Protein AF-A0A0D7E175-F1 (afdb_monomer_lite)

Structure (mmCIF, N/CA/C/O backbone):
data_AF-A0A0D7E175-F1
#
_entry.id   AF-A0A0D7E175-F1
#
loop_
_atom_site.group_PDB
_atom_site.id
_atom_site.type_symbol
_atom_site.label_atom_id
_atom_site.label_alt_id
_atom_site.label_comp_id
_atom_site.label_asym_id
_atom_site.label_entity_id
_atom_site.label_seq_id
_atom_site.pdbx_PDB_ins_code
_atom_site.Cartn_x
_atom_site.Cartn_y
_atom_site.Cartn_z
_atom_site.occupancy
_atom_site.B_iso_or_equiv
_atom_site.auth_seq_id
_atom_site.auth_comp_id
_atom_site.auth_asym_id
_atom_site.auth_atom_id
_atom_site.pdbx_PDB_model_num
ATOM 1 N N . MET A 1 1 ? 80.765 2.249 -8.779 1.00 40.56 1 MET A N 1
ATOM 2 C CA . MET A 1 1 ? 79.543 3.056 -9.034 1.00 40.56 1 MET A CA 1
ATOM 3 C C . MET A 1 1 ? 78.962 2.567 -10.356 1.00 40.56 1 MET A C 1
ATOM 5 O O . MET A 1 1 ? 79.743 2.474 -11.280 1.00 40.56 1 MET A O 1
ATOM 9 N N . ARG A 1 2 ? 77.706 2.165 -10.563 1.00 46.41 2 ARG A N 1
ATOM 10 C CA . ARG A 1 2 ? 76.434 2.214 -9.827 1.00 46.41 2 ARG A CA 1
ATOM 11 C C . ARG A 1 2 ? 75.603 1.015 -10.326 1.00 46.41 2 ARG A C 1
ATOM 13 O O . ARG A 1 2 ? 75.559 0.777 -11.525 1.00 46.41 2 ARG A O 1
ATOM 20 N N . ALA A 1 3 ? 74.958 0.284 -9.420 1.00 47.88 3 ALA A N 1
ATOM 21 C CA . ALA A 1 3 ? 73.998 -0.764 -9.762 1.00 47.88 3 ALA A CA 1
ATOM 22 C C . ALA A 1 3 ? 72.640 -0.131 -10.113 1.00 47.88 3 ALA A C 1
ATOM 24 O O . ALA A 1 3 ? 72.151 0.718 -9.366 1.00 47.88 3 ALA A O 1
ATOM 25 N N . HIS A 1 4 ? 72.025 -0.539 -11.223 1.00 45.19 4 HIS A N 1
ATOM 26 C CA . HIS A 1 4 ? 70.668 -0.129 -11.585 1.00 45.19 4 HIS A CA 1
ATOM 27 C C . HIS A 1 4 ? 69.665 -1.114 -10.984 1.00 45.19 4 HIS A C 1
ATOM 29 O O . HIS A 1 4 ? 69.524 -2.242 -11.447 1.00 45.19 4 HIS A O 1
ATOM 35 N N . ARG A 1 5 ? 69.004 -0.691 -9.902 1.00 54.25 5 ARG A N 1
ATOM 36 C CA . ARG A 1 5 ? 67.885 -1.413 -9.291 1.00 54.25 5 ARG A CA 1
ATOM 37 C C . ARG A 1 5 ? 66.590 -0.946 -9.953 1.00 54.25 5 ARG A C 1
ATOM 39 O O . ARG A 1 5 ? 66.264 0.235 -9.883 1.00 54.25 5 ARG A O 1
ATOM 46 N N . LEU A 1 6 ? 65.887 -1.867 -10.604 1.00 56.94 6 LEU A N 1
ATOM 47 C CA . LEU A 1 6 ? 64.531 -1.652 -11.109 1.00 56.94 6 LEU A CA 1
ATOM 48 C C . LEU A 1 6 ? 63.572 -1.478 -9.916 1.00 56.94 6 LEU A C 1
ATOM 50 O O . LEU A 1 6 ? 63.652 -2.270 -8.971 1.00 56.94 6 LEU A O 1
ATOM 54 N N . PRO A 1 7 ? 62.688 -0.466 -9.916 1.00 50.62 7 PRO A N 1
ATOM 55 C CA . PRO A 1 7 ? 61.732 -0.277 -8.841 1.00 50.62 7 PRO A CA 1
ATOM 56 C C . PRO A 1 7 ? 60.566 -1.249 -9.044 1.00 50.62 7 PRO A C 1
ATOM 58 O O . PRO A 1 7 ? 59.886 -1.223 -10.069 1.00 50.62 7 PRO A O 1
ATOM 61 N N . ALA A 1 8 ? 60.343 -2.125 -8.066 1.00 57.09 8 ALA A N 1
ATOM 62 C CA . ALA A 1 8 ? 59.128 -2.919 -7.977 1.00 57.09 8 ALA A CA 1
ATOM 63 C C . ALA A 1 8 ? 57.957 -1.967 -7.690 1.00 57.09 8 ALA A C 1
ATOM 65 O O . ALA A 1 8 ? 57.839 -1.422 -6.593 1.00 57.09 8 ALA A O 1
ATOM 66 N N . LEU A 1 9 ? 57.136 -1.712 -8.708 1.00 51.41 9 LEU A N 1
ATOM 67 C CA . LEU A 1 9 ? 55.918 -0.924 -8.590 1.00 51.41 9 LEU A CA 1
ATOM 68 C C . LEU A 1 9 ? 54.859 -1.801 -7.903 1.00 51.41 9 LEU A C 1
ATOM 70 O O . LEU A 1 9 ? 54.237 -2.654 -8.534 1.00 51.41 9 LEU A O 1
ATOM 74 N N . SER A 1 10 ? 54.707 -1.640 -6.589 1.00 53.47 10 SER A N 1
ATOM 75 C CA . SER A 1 10 ? 53.658 -2.291 -5.803 1.00 53.47 10 SER A CA 1
ATOM 76 C C . SER A 1 10 ? 52.281 -1.828 -6.287 1.00 53.47 10 SER A C 1
ATOM 78 O O . SER A 1 10 ? 51.826 -0.738 -5.944 1.00 53.47 10 SER A O 1
ATOM 80 N N . LEU A 1 11 ? 51.611 -2.664 -7.082 1.00 55.91 11 LEU A N 1
ATOM 81 C CA . LEU A 1 11 ? 50.184 -2.557 -7.383 1.00 55.91 11 LEU A CA 1
ATOM 82 C C . LEU A 1 11 ? 49.397 -2.849 -6.098 1.00 55.91 11 LEU A C 1
ATOM 84 O O . LEU A 1 11 ? 48.993 -3.979 -5.835 1.00 55.91 11 LEU A O 1
ATOM 88 N N . LEU A 1 12 ? 49.203 -1.822 -5.271 1.00 58.19 12 LEU A N 1
ATOM 89 C CA . LEU A 1 12 ? 48.201 -1.834 -4.211 1.00 58.19 12 LEU A CA 1
ATOM 90 C C . LEU A 1 12 ? 46.826 -1.743 -4.878 1.00 58.19 12 LEU A C 1
ATOM 92 O O . LEU A 1 12 ? 46.269 -0.663 -5.064 1.00 58.19 12 LEU A O 1
ATOM 96 N N . LEU A 1 13 ? 46.307 -2.901 -5.285 1.00 57.78 13 LEU A N 1
ATOM 97 C CA . LEU A 1 13 ? 44.920 -3.069 -5.689 1.00 57.78 13 LEU A CA 1
ATOM 98 C C . LEU A 1 13 ? 44.059 -2.889 -4.429 1.00 57.78 13 LEU A C 1
ATOM 100 O O . LEU A 1 13 ? 43.805 -3.833 -3.683 1.00 57.78 13 LEU A O 1
ATOM 104 N N . GLY A 1 14 ? 43.688 -1.642 -4.142 1.00 59.59 14 GLY A N 1
ATOM 105 C CA . GLY A 1 14 ? 42.707 -1.312 -3.118 1.00 59.59 14 GLY A CA 1
ATOM 106 C C . GLY A 1 14 ? 41.367 -1.906 -3.524 1.00 59.59 14 GLY A C 1
ATOM 107 O O . GLY A 1 14 ? 40.645 -1.325 -4.328 1.00 59.59 14 GLY A O 1
ATOM 108 N N . LEU A 1 15 ? 41.061 -3.090 -2.996 1.00 58.09 15 LEU A N 1
ATOM 109 C CA . LEU A 1 15 ? 39.752 -3.712 -3.098 1.00 58.09 15 LEU A CA 1
ATOM 110 C C . LEU A 1 15 ? 38.789 -2.865 -2.254 1.00 58.09 15 LEU A C 1
ATOM 112 O O . LEU A 1 15 ? 38.575 -3.133 -1.073 1.00 58.09 15 LEU A O 1
ATOM 116 N N . THR A 1 16 ? 38.249 -1.788 -2.826 1.00 60.12 16 THR A N 1
ATOM 117 C CA . THR A 1 16 ? 37.092 -1.117 -2.239 1.00 60.12 16 THR A CA 1
ATOM 118 C C . THR A 1 16 ? 35.951 -2.118 -2.319 1.00 60.12 16 THR A C 1
ATOM 120 O O . THR A 1 16 ? 35.369 -2.318 -3.385 1.00 60.12 1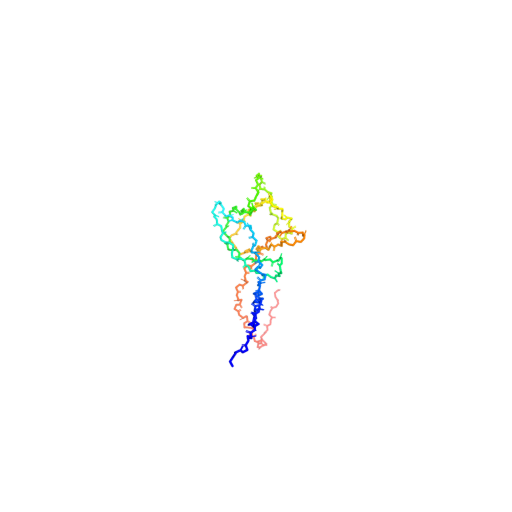6 THR A O 1
ATOM 123 N N . LEU A 1 17 ? 35.687 -2.807 -1.211 1.00 49.09 17 LEU A N 1
ATOM 124 C CA . LEU A 1 17 ? 34.443 -3.525 -0.989 1.00 49.09 17 LEU A CA 1
ATOM 125 C C . LEU A 1 17 ? 33.307 -2.521 -1.202 1.00 49.09 17 LEU A C 1
ATOM 127 O O . LEU A 1 17 ? 32.980 -1.741 -0.311 1.00 49.09 17 LEU A O 1
ATOM 131 N N . ALA A 1 18 ? 32.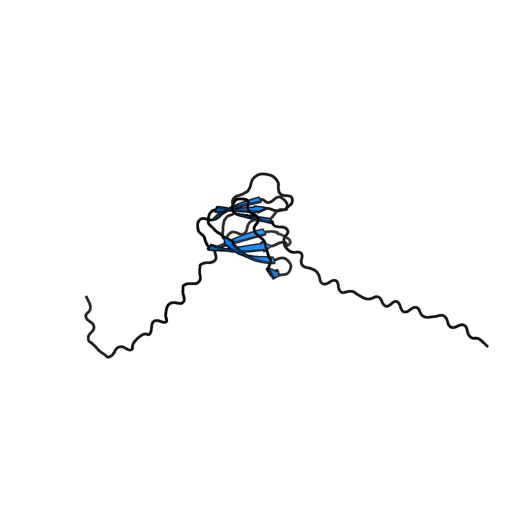752 -2.503 -2.413 1.00 53.28 18 ALA A N 1
ATOM 132 C CA . ALA A 1 18 ? 31.474 -1.880 -2.672 1.00 53.28 18 ALA A CA 1
ATOM 133 C C . ALA A 1 18 ? 30.470 -2.666 -1.831 1.00 53.28 18 ALA A C 1
ATOM 135 O O . ALA A 1 18 ? 30.105 -3.791 -2.173 1.00 53.28 18 ALA A O 1
ATOM 136 N N . LEU A 1 19 ? 30.108 -2.113 -0.673 1.00 56.41 19 LEU A N 1
ATOM 137 C CA . LEU A 1 19 ? 28.949 -2.582 0.066 1.00 56.41 19 LEU A CA 1
ATOM 138 C C . LEU A 1 19 ? 27.793 -2.578 -0.940 1.00 56.41 19 LEU A C 1
ATOM 140 O O . LEU A 1 19 ? 27.592 -1.546 -1.589 1.00 56.41 19 LEU A O 1
ATOM 144 N N . PRO A 1 20 ? 27.078 -3.698 -1.136 1.00 52.41 20 PRO A N 1
ATOM 145 C CA . PRO A 1 20 ? 25.886 -3.679 -1.956 1.00 52.41 20 PRO A CA 1
ATOM 146 C C . PRO A 1 20 ? 24.915 -2.725 -1.263 1.00 52.41 20 PRO A C 1
ATOM 148 O O . PRO A 1 20 ? 24.322 -3.056 -0.240 1.00 52.41 20 PRO A O 1
ATOM 151 N N . VAL A 1 21 ? 24.816 -1.504 -1.786 1.00 52.50 21 VAL A N 1
ATOM 152 C CA . VAL A 1 21 ? 23.696 -0.623 -1.492 1.00 52.50 21 VAL A CA 1
ATOM 153 C C . VAL A 1 21 ? 22.489 -1.365 -2.037 1.00 52.50 21 VAL A C 1
ATOM 155 O O . VAL A 1 21 ? 22.301 -1.488 -3.246 1.00 52.50 21 VAL A O 1
ATOM 158 N N . LEU A 1 22 ? 21.734 -1.962 -1.120 1.00 58.72 22 LEU A N 1
ATOM 159 C CA . LEU A 1 22 ? 20.380 -2.403 -1.387 1.00 58.72 22 LEU A CA 1
ATOM 160 C C . LEU A 1 22 ? 19.625 -1.136 -1.781 1.00 58.72 22 LEU A C 1
ATOM 162 O O . LEU A 1 22 ? 19.435 -0.252 -0.951 1.00 58.72 22 LEU A O 1
ATOM 166 N N . ALA A 1 23 ? 19.317 -0.994 -3.067 1.00 70.00 23 ALA A N 1
ATOM 167 C CA . ALA A 1 23 ? 18.601 0.172 -3.551 1.00 70.00 23 ALA A CA 1
ATOM 168 C C . ALA A 1 23 ? 17.182 0.143 -2.980 1.00 70.00 23 ALA A C 1
ATOM 170 O O . ALA A 1 23 ? 16.520 -0.895 -3.017 1.00 70.00 23 ALA A O 1
ATOM 171 N N . ASP A 1 24 ? 16.737 1.268 -2.432 1.00 84.19 24 ASP A N 1
ATOM 172 C CA . ASP A 1 24 ? 15.363 1.420 -1.975 1.00 84.19 24 ASP A CA 1
ATOM 173 C C . ASP A 1 24 ? 14.374 1.191 -3.135 1.00 84.19 24 ASP A C 1
ATOM 175 O O . ASP A 1 24 ? 14.690 1.508 -4.288 1.00 84.19 24 ASP A O 1
ATOM 179 N N . PRO A 1 25 ? 13.163 0.670 -2.867 1.00 90.12 25 PRO A N 1
ATOM 180 C CA . PRO A 1 25 ? 12.131 0.548 -3.887 1.00 90.12 25 PRO A CA 1
ATOM 181 C C . PRO A 1 25 ? 11.795 1.897 -4.539 1.00 90.12 25 PRO A C 1
ATOM 183 O O . PRO A 1 25 ? 11.495 2.871 -3.851 1.00 90.12 25 PRO A O 1
ATOM 186 N N . GLU A 1 26 ? 11.725 1.930 -5.873 1.00 92.31 26 GLU A N 1
ATOM 187 C CA . GLU A 1 26 ? 11.392 3.136 -6.658 1.00 92.31 26 GLU A CA 1
ATOM 188 C C . GLU A 1 26 ? 9.898 3.538 -6.602 1.00 92.31 26 GLU A C 1
ATOM 190 O O . GLU A 1 26 ? 9.436 4.389 -7.363 1.00 92.31 26 GLU A O 1
ATOM 195 N N . LEU A 1 27 ? 9.110 2.908 -5.730 1.00 96.12 27 LEU A N 1
ATOM 196 C CA . LEU A 1 27 ? 7.669 3.118 -5.631 1.00 96.12 27 LEU A CA 1
ATOM 197 C C . LEU A 1 27 ? 7.361 4.524 -5.097 1.00 96.12 27 LEU A C 1
ATOM 199 O O . LEU A 1 27 ? 7.844 4.911 -4.037 1.00 96.12 27 LEU A O 1
ATOM 203 N N . ALA A 1 28 ? 6.498 5.266 -5.790 1.00 96.88 28 ALA A N 1
ATOM 204 C CA . ALA A 1 28 ? 5.974 6.543 -5.318 1.00 96.88 28 ALA A CA 1
ATOM 205 C C . ALA A 1 28 ? 4.604 6.359 -4.652 1.00 96.88 28 ALA A C 1
ATOM 207 O O . ALA A 1 28 ? 3.765 5.601 -5.142 1.00 96.88 28 ALA A O 1
ATOM 208 N N . ALA A 1 29 ? 4.347 7.101 -3.574 1.00 97.69 29 ALA A N 1
ATOM 209 C CA . ALA A 1 29 ? 3.060 7.121 -2.886 1.00 97.69 29 ALA A CA 1
ATOM 210 C C . ALA A 1 29 ? 2.460 8.531 -2.887 1.00 97.69 29 ALA A C 1
ATOM 212 O O . ALA A 1 29 ? 3.178 9.528 -2.771 1.00 97.69 29 ALA A O 1
ATOM 213 N N . ARG A 1 30 ? 1.136 8.624 -3.023 1.00 97.94 30 ARG A N 1
ATOM 214 C CA . ARG A 1 30 ? 0.377 9.874 -2.911 1.00 97.94 30 ARG A CA 1
ATOM 215 C C . ARG A 1 30 ? -0.918 9.652 -2.141 1.00 97.94 30 ARG A C 1
ATOM 217 O O . ARG A 1 30 ? -1.558 8.633 -2.359 1.00 97.94 30 ARG A O 1
ATOM 224 N N . LEU A 1 31 ? -1.328 10.605 -1.311 1.00 98.19 31 LEU A N 1
ATOM 225 C CA . LEU A 1 31 ? -2.649 10.642 -0.677 1.00 98.19 31 LEU A CA 1
ATOM 226 C C . LEU A 1 31 ? -3.395 11.866 -1.200 1.00 98.19 31 LEU A C 1
ATOM 228 O O . LEU A 1 31 ? -2.884 12.978 -1.086 1.00 98.19 31 LEU A O 1
ATOM 232 N N . ASP A 1 32 ? -4.538 11.660 -1.852 1.00 97.75 32 ASP A N 1
ATOM 233 C CA . ASP A 1 32 ? -5.316 12.722 -2.510 1.00 97.75 32 ASP A CA 1
ATOM 234 C C . ASP A 1 32 ? -4.458 13.610 -3.431 1.00 97.75 32 ASP A C 1
ATOM 236 O O . ASP A 1 32 ? -4.564 14.836 -3.486 1.00 97.75 32 ASP A O 1
ATOM 240 N N . GLY A 1 33 ? -3.530 12.969 -4.146 1.00 95.81 33 GLY A N 1
ATOM 241 C CA . GLY A 1 33 ? -2.591 13.627 -5.053 1.00 95.81 33 GLY A CA 1
ATOM 242 C C . GLY A 1 33 ? -1.379 14.282 -4.380 1.00 95.81 33 GLY A C 1
ATOM 243 O O . GLY A 1 33 ? -0.424 14.604 -5.090 1.00 95.81 33 GLY A O 1
ATOM 244 N N . GLN A 1 34 ? -1.353 14.417 -3.051 1.00 97.69 34 GLN A N 1
ATOM 245 C CA . GLN A 1 34 ? -0.191 14.923 -2.316 1.00 97.69 34 GLN A CA 1
ATOM 246 C C . GLN A 1 34 ? 0.872 13.832 -2.158 1.00 97.69 34 GLN A C 1
ATOM 248 O O . GLN A 1 34 ? 0.529 12.716 -1.772 1.00 97.69 34 GLN A O 1
ATOM 253 N N . PRO A 1 35 ? 2.156 14.109 -2.442 1.00 97.19 35 PRO A N 1
ATOM 254 C CA . PRO A 1 35 ? 3.219 13.119 -2.296 1.00 97.19 35 PRO A CA 1
ATOM 255 C C . PRO A 1 35 ? 3.400 12.695 -0.835 1.00 97.19 35 PRO A C 1
ATOM 257 O O . PRO A 1 35 ? 3.475 13.535 0.060 1.00 97.19 35 PRO A O 1
ATOM 260 N N . LEU A 1 36 ? 3.516 11.385 -0.611 1.00 96.62 36 LEU A N 1
ATOM 261 C CA . LEU A 1 36 ? 3.887 10.803 0.674 1.00 96.62 36 LEU A CA 1
ATOM 262 C C . LEU A 1 36 ? 5.361 10.378 0.630 1.00 96.62 36 LEU A C 1
ATOM 264 O O . LEU A 1 36 ? 5.738 9.612 -0.262 1.00 96.62 36 LEU A O 1
ATOM 268 N N . PRO A 1 37 ? 6.205 10.841 1.567 1.00 93.62 37 PRO A N 1
ATOM 269 C CA . PRO A 1 37 ? 7.585 10.386 1.643 1.00 93.62 37 PRO A CA 1
ATOM 270 C C . PRO A 1 37 ? 7.635 8.915 2.069 1.00 93.62 37 PRO A C 1
ATOM 272 O O . PRO A 1 37 ? 6.984 8.518 3.036 1.00 93.62 37 PRO A O 1
ATOM 275 N N . LEU A 1 38 ? 8.433 8.116 1.360 1.00 95.00 38 LEU A N 1
ATOM 276 C CA . LEU A 1 38 ? 8.648 6.702 1.658 1.00 95.00 38 LEU A CA 1
ATOM 277 C C . LEU A 1 38 ? 10.083 6.496 2.153 1.00 95.00 38 LEU A C 1
ATOM 279 O O . LEU A 1 38 ? 11.010 6.347 1.367 1.00 95.00 38 LEU A O 1
ATOM 283 N N . ASN A 1 39 ? 10.251 6.520 3.474 1.00 92.56 39 ASN A N 1
ATOM 284 C CA . ASN A 1 39 ? 11.495 6.166 4.154 1.00 92.56 39 ASN A CA 1
ATOM 285 C C . ASN A 1 39 ? 11.500 4.663 4.452 1.00 92.56 39 ASN A C 1
ATOM 287 O O . ASN A 1 39 ? 10.899 4.215 5.432 1.00 92.56 39 ASN A O 1
ATOM 291 N N . TRP A 1 40 ? 12.126 3.889 3.575 1.00 94.94 40 TRP A N 1
ATOM 292 C CA . TRP A 1 40 ? 12.101 2.435 3.643 1.00 94.94 40 TRP A CA 1
ATOM 293 C C . TRP A 1 40 ? 12.961 1.880 4.776 1.00 94.94 40 TRP A C 1
ATOM 295 O O . TRP A 1 40 ? 14.050 2.367 5.069 1.00 94.94 40 TRP A O 1
ATOM 305 N N . ASN A 1 41 ? 12.474 0.803 5.378 1.00 94.62 41 ASN A N 1
ATOM 306 C CA . ASN A 1 41 ? 13.236 -0.065 6.253 1.00 94.62 41 ASN A CA 1
ATOM 307 C C . ASN A 1 41 ? 13.501 -1.393 5.531 1.00 94.62 41 ASN A C 1
ATOM 309 O O . ASN A 1 41 ? 12.574 -2.060 5.072 1.00 94.62 41 ASN A O 1
ATOM 313 N N . ALA A 1 42 ? 14.771 -1.779 5.415 1.00 93.88 42 ALA A N 1
ATOM 314 C CA . ALA A 1 42 ? 15.154 -3.047 4.804 1.00 93.88 42 ALA A CA 1
ATOM 315 C C . ALA A 1 42 ? 14.944 -4.197 5.803 1.00 93.88 42 ALA A C 1
ATOM 317 O O . ALA A 1 42 ? 15.578 -4.249 6.856 1.00 93.88 42 ALA A O 1
ATOM 318 N N . LEU A 1 43 ? 14.063 -5.138 5.463 1.00 90.75 43 LEU A N 1
ATOM 319 C CA . LEU A 1 43 ? 13.811 -6.355 6.244 1.00 90.75 43 LEU A CA 1
ATOM 320 C C . LEU A 1 43 ? 14.681 -7.529 5.776 1.00 90.75 43 LEU A C 1
ATOM 322 O O . LEU A 1 43 ? 15.048 -8.388 6.575 1.00 90.75 43 LEU A O 1
ATOM 326 N N . ALA A 1 44 ? 14.974 -7.582 4.477 1.00 89.81 44 ALA A N 1
ATOM 327 C CA . ALA A 1 44 ? 15.871 -8.539 3.837 1.00 89.81 44 ALA A CA 1
ATOM 328 C C . ALA A 1 44 ? 16.456 -7.914 2.557 1.00 89.81 44 ALA A C 1
ATOM 330 O O . ALA A 1 44 ? 16.160 -6.767 2.233 1.00 89.81 44 ALA A O 1
ATOM 331 N N . SER A 1 45 ? 17.271 -8.671 1.819 1.00 86.44 45 SER A N 1
ATOM 332 C CA . SER A 1 45 ? 17.947 -8.207 0.598 1.00 86.44 45 SER A CA 1
ATOM 333 C C . SER A 1 45 ? 17.004 -7.641 -0.470 1.00 86.44 45 SER A C 1
ATOM 335 O O . SER A 1 45 ? 17.394 -6.766 -1.227 1.00 86.44 45 SER A O 1
ATOM 337 N N . ASP A 1 46 ? 15.780 -8.149 -0.550 1.00 92.56 46 ASP A N 1
ATOM 338 C CA . ASP A 1 46 ? 14.787 -7.804 -1.567 1.00 92.56 46 ASP A CA 1
ATOM 339 C C . ASP A 1 46 ? 13.422 -7.483 -0.952 1.00 92.56 46 ASP A C 1
ATOM 341 O O . ASP A 1 46 ? 12.396 -7.541 -1.630 1.00 92.56 46 ASP A O 1
ATOM 345 N N . ARG A 1 47 ? 13.386 -7.181 0.350 1.00 95.12 47 ARG A N 1
ATOM 346 C CA . ARG A 1 47 ? 12.144 -6.968 1.090 1.00 95.12 47 ARG A CA 1
ATOM 347 C C . ARG A 1 47 ? 12.254 -5.771 2.012 1.00 95.12 47 ARG A C 1
ATOM 349 O O . ARG A 1 47 ? 13.127 -5.720 2.875 1.00 95.12 47 ARG A O 1
ATOM 356 N N . TYR A 1 48 ? 11.290 -4.873 1.875 1.00 96.44 48 TYR A N 1
ATOM 357 C CA . TYR A 1 48 ? 11.261 -3.576 2.530 1.00 96.44 48 TYR A CA 1
ATOM 358 C C . TYR A 1 48 ? 9.896 -3.345 3.164 1.00 96.44 48 TYR A C 1
ATOM 360 O O . TYR A 1 48 ? 8.878 -3.843 2.671 1.00 96.44 48 TYR A O 1
ATOM 368 N N . ASP A 1 49 ? 9.860 -2.579 4.245 1.00 97.31 49 ASP A N 1
ATOM 369 C CA . ASP A 1 49 ? 8.622 -2.070 4.809 1.00 97.31 49 ASP A CA 1
ATOM 370 C C . ASP A 1 49 ? 8.711 -0.603 5.222 1.00 97.31 49 ASP A C 1
ATOM 372 O O . ASP A 1 49 ? 9.783 -0.015 5.333 1.00 97.31 49 ASP A O 1
ATOM 376 N N . ILE A 1 50 ? 7.544 0.001 5.407 1.00 96.75 50 ILE A N 1
ATOM 377 C CA . ILE A 1 50 ? 7.387 1.327 5.990 1.00 96.75 50 ILE A CA 1
ATOM 378 C C . ILE A 1 50 ? 6.037 1.411 6.697 1.00 96.75 50 ILE A C 1
ATOM 380 O O . ILE A 1 50 ? 5.045 0.821 6.257 1.00 96.75 50 ILE A O 1
ATOM 384 N N . GLU A 1 51 ? 5.994 2.148 7.802 1.00 96.88 51 GLU A N 1
ATOM 385 C CA . GLU A 1 51 ? 4.753 2.540 8.461 1.00 96.88 51 GLU A CA 1
ATOM 386 C C . GLU A 1 51 ? 4.292 3.911 7.955 1.00 96.88 51 GLU A C 1
ATOM 388 O O . GLU A 1 51 ? 5.032 4.891 7.989 1.00 96.88 51 GLU A O 1
ATOM 393 N N . LEU A 1 52 ? 3.054 3.964 7.479 1.00 96.19 52 LEU A N 1
ATOM 394 C CA . LEU A 1 52 ? 2.382 5.144 6.963 1.00 96.19 52 LEU A CA 1
ATOM 395 C C . LEU A 1 52 ? 1.273 5.539 7.933 1.00 96.19 52 LEU A C 1
ATOM 397 O O . LEU A 1 52 ? 0.406 4.725 8.255 1.00 96.19 52 LEU A O 1
ATOM 401 N N . SER A 1 53 ? 1.262 6.799 8.346 1.00 95.69 53 SER A N 1
ATOM 402 C CA . SER A 1 53 ? 0.103 7.412 8.993 1.00 95.69 53 SER A CA 1
ATOM 403 C C . SER A 1 53 ? -0.767 8.038 7.908 1.00 95.69 53 SER A C 1
ATOM 405 O O . SER A 1 53 ? -0.367 9.030 7.301 1.00 95.69 53 SER A O 1
ATOM 407 N N . LEU A 1 54 ? -1.926 7.441 7.634 1.00 96.62 54 LEU A N 1
ATOM 408 C CA . LEU A 1 54 ? -2.833 7.868 6.568 1.00 96.62 54 LEU A CA 1
ATOM 409 C C . LEU A 1 54 ? -4.090 8.502 7.165 1.00 96.62 54 LEU A C 1
ATOM 411 O O . LEU A 1 54 ? -4.659 7.970 8.118 1.00 96.62 54 LEU A O 1
ATOM 415 N N . ALA A 1 55 ? -4.524 9.621 6.590 1.00 96.94 55 ALA A N 1
ATOM 416 C CA . ALA A 1 55 ? -5.871 10.154 6.781 1.00 96.94 55 ALA A CA 1
ATOM 417 C C . ALA A 1 55 ? -6.855 9.454 5.817 1.00 96.94 55 ALA A C 1
ATOM 419 O O . ALA A 1 55 ? -6.394 8.830 4.856 1.00 96.94 55 ALA A O 1
ATOM 420 N N . PRO A 1 56 ? -8.180 9.543 6.045 1.00 97.62 56 PRO A N 1
ATOM 421 C CA . PRO A 1 56 ? -9.160 9.082 5.071 1.00 97.62 56 PRO A CA 1
ATOM 422 C C . PRO A 1 56 ? -8.965 9.799 3.735 1.00 97.62 56 PRO A C 1
ATOM 424 O O . PRO A 1 56 ? -8.675 10.996 3.729 1.00 97.62 56 PRO A O 1
ATOM 427 N N . GLY A 1 57 ? -9.129 9.073 2.634 1.00 97.62 57 GLY A N 1
ATOM 428 C CA . GLY A 1 57 ? -8.911 9.587 1.283 1.00 97.62 57 GLY A CA 1
ATOM 429 C C . GLY A 1 57 ? -8.329 8.536 0.345 1.00 97.62 57 GLY A C 1
ATOM 430 O O . GLY A 1 57 ? -8.221 7.355 0.682 1.00 97.62 57 GLY A O 1
ATOM 431 N N . GLN A 1 58 ? -7.912 8.964 -0.842 1.00 98.19 58 GLN A N 1
ATOM 432 C CA . GLN A 1 58 ? -7.428 8.063 -1.877 1.00 98.19 58 GLN A CA 1
ATOM 433 C C . GLN A 1 58 ? -5.902 7.942 -1.845 1.00 98.19 58 GLN A C 1
ATOM 435 O O . GLN A 1 58 ? -5.171 8.840 -2.275 1.00 98.19 58 GLN A O 1
ATOM 440 N N . LEU A 1 59 ? -5.407 6.789 -1.394 1.00 98.50 59 LEU A N 1
ATOM 441 C CA . LEU A 1 59 ? -4.003 6.414 -1.519 1.00 98.50 59 LEU A CA 1
ATOM 442 C C . LEU A 1 59 ? -3.737 5.882 -2.933 1.00 98.50 59 LEU A C 1
ATOM 444 O O . LEU A 1 59 ? -4.381 4.940 -3.390 1.00 98.50 59 LEU A O 1
ATOM 448 N N . GLN A 1 60 ? -2.730 6.436 -3.601 1.00 98.25 60 GLN A N 1
ATOM 449 C CA . GLN A 1 60 ? -2.195 5.932 -4.858 1.00 98.25 60 GLN A CA 1
ATOM 450 C C . GLN A 1 60 ? -0.745 5.480 -4.668 1.00 98.25 60 GLN A C 1
ATOM 452 O O . GLN A 1 60 ? 0.082 6.238 -4.163 1.00 98.25 60 GLN A O 1
ATOM 457 N N . LEU A 1 61 ? -0.431 4.266 -5.117 1.00 98.06 61 LEU A N 1
ATOM 458 C CA . LEU A 1 61 ? 0.929 3.729 -5.192 1.00 98.06 61 LEU A CA 1
ATOM 459 C C . LEU A 1 61 ? 1.283 3.530 -6.665 1.00 98.06 61 LEU A C 1
ATOM 461 O O . LEU A 1 61 ? 0.518 2.910 -7.402 1.00 98.06 61 LEU A O 1
ATOM 465 N N . ARG A 1 62 ? 2.411 4.072 -7.120 1.00 97.62 62 ARG A N 1
ATOM 466 C CA . ARG A 1 62 ? 2.744 4.135 -8.545 1.00 97.62 62 ARG A CA 1
ATOM 467 C C . ARG A 1 62 ? 4.217 3.852 -8.794 1.00 97.62 62 ARG A C 1
ATOM 469 O O . ARG A 1 62 ? 5.076 4.499 -8.200 1.00 97.62 62 ARG A O 1
ATOM 476 N N . MET A 1 63 ? 4.493 2.940 -9.720 1.00 96.69 63 MET A N 1
ATOM 477 C CA . MET A 1 63 ? 5.843 2.722 -10.237 1.00 96.69 63 MET A CA 1
ATOM 478 C C . MET A 1 63 ? 6.242 3.827 -11.232 1.00 96.69 63 MET A C 1
ATOM 480 O O . MET A 1 63 ? 5.364 4.380 -11.904 1.00 96.69 63 MET A O 1
ATOM 484 N N . PRO A 1 64 ? 7.535 4.174 -11.363 1.00 92.75 64 PRO A N 1
ATOM 485 C CA . PRO A 1 64 ? 7.963 5.320 -12.171 1.00 92.75 64 PRO A CA 1
ATOM 486 C C . PRO A 1 64 ? 7.559 5.231 -13.647 1.00 92.75 64 PRO A C 1
ATOM 488 O O . PRO A 1 64 ? 7.173 6.237 -14.241 1.00 92.75 64 PRO A O 1
ATOM 491 N N . GLN A 1 65 ? 7.618 4.032 -14.234 1.00 92.69 65 GLN A N 1
ATOM 492 C CA . GLN A 1 65 ? 7.313 3.790 -15.648 1.00 92.69 65 GLN A CA 1
ATOM 493 C C . GLN A 1 65 ? 5.820 3.553 -15.901 1.00 92.69 65 GLN A C 1
ATOM 495 O O . GLN A 1 65 ? 5.392 3.406 -17.047 1.00 92.69 65 GLN A O 1
ATOM 500 N N . ALA A 1 66 ? 5.015 3.522 -14.843 1.00 93.12 66 ALA A N 1
ATOM 501 C CA . ALA A 1 66 ? 3.601 3.253 -14.947 1.00 93.12 66 ALA A CA 1
ATOM 502 C C . ALA A 1 66 ? 2.871 4.340 -15.725 1.00 93.12 66 ALA A C 1
ATOM 504 O O . ALA A 1 66 ? 3.118 5.533 -15.549 1.00 93.12 66 ALA A O 1
ATOM 505 N N . SER A 1 67 ? 1.938 3.921 -16.570 1.00 88.38 67 SER A N 1
ATOM 506 C CA . SER A 1 67 ? 1.032 4.788 -17.316 1.00 88.38 67 SER A CA 1
ATOM 507 C C . SER A 1 67 ? -0.310 4.073 -17.455 1.00 88.38 67 SER A C 1
ATOM 509 O O . SER A 1 67 ? -0.347 2.851 -17.538 1.00 88.38 67 SER A O 1
ATOM 511 N N . GLY A 1 68 ? -1.414 4.819 -17.435 1.00 89.00 68 GLY A N 1
ATOM 512 C CA . GLY A 1 68 ? -2.758 4.242 -17.518 1.00 89.00 68 GLY A CA 1
ATOM 513 C C . GLY A 1 68 ? -3.539 4.290 -16.207 1.00 89.00 68 GLY A C 1
ATOM 514 O O . GLY A 1 68 ? -3.340 5.184 -15.380 1.00 89.00 68 GLY A O 1
ATOM 515 N N . GLU A 1 69 ? -4.492 3.369 -16.074 1.00 92.31 69 GLU A N 1
ATOM 516 C CA . GLU A 1 69 ? -5.477 3.354 -14.995 1.00 92.31 69 GLU A CA 1
ATOM 517 C C . GLU A 1 69 ? -4.969 2.603 -13.756 1.00 92.31 69 GLU A C 1
ATOM 519 O O . GLU A 1 69 ? -4.320 1.564 -13.851 1.00 92.31 69 GLU A O 1
ATOM 524 N N . ALA A 1 70 ? -5.295 3.130 -12.574 1.00 95.44 70 ALA A N 1
ATOM 525 C CA . A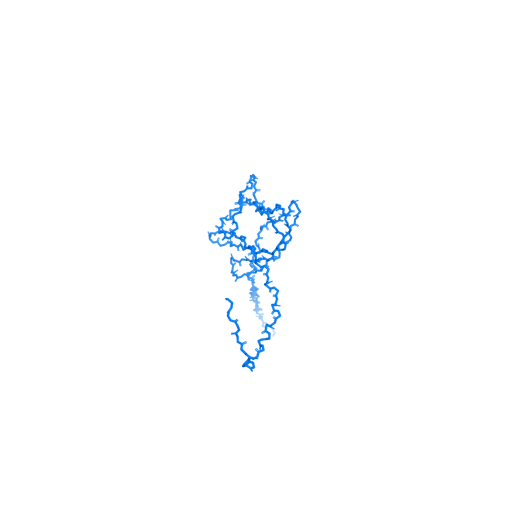LA A 1 70 ? -4.975 2.484 -11.310 1.00 95.44 70 ALA A CA 1
ATOM 526 C C . ALA A 1 70 ? -5.851 1.250 -11.063 1.00 95.44 70 ALA A C 1
ATOM 528 O O . ALA A 1 70 ? -7.079 1.337 -11.105 1.00 95.44 70 ALA A O 1
ATOM 529 N N . VAL A 1 71 ? -5.235 0.130 -10.708 1.00 9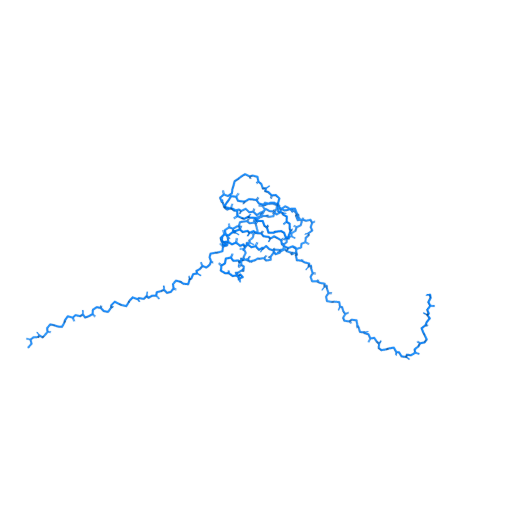6.88 71 VAL A N 1
ATOM 530 C CA . VAL A 1 71 ? -5.924 -1.085 -10.260 1.00 96.88 71 VAL A CA 1
ATOM 531 C C . VAL A 1 71 ? -6.265 -0.964 -8.775 1.00 96.88 71 VAL A C 1
ATOM 533 O O . VAL A 1 71 ? -5.551 -0.313 -8.015 1.00 96.88 71 VAL A O 1
ATOM 536 N N . GLU A 1 72 ? -7.362 -1.572 -8.335 1.00 97.44 72 GLU A N 1
ATOM 537 C CA . GLU A 1 72 ? -7.708 -1.607 -6.914 1.00 97.44 72 GLU A CA 1
ATOM 538 C C . GLU A 1 72 ? -6.668 -2.398 -6.101 1.00 97.44 72 GLU A C 1
ATOM 540 O O . GLU A 1 72 ? -6.274 -3.522 -6.432 1.00 97.44 72 GLU A O 1
ATOM 545 N N . LEU A 1 73 ? -6.206 -1.787 -5.016 1.00 97.56 73 LEU A N 1
ATOM 546 C CA . LEU A 1 73 ? -5.362 -2.413 -4.018 1.00 97.56 73 LEU A CA 1
ATOM 547 C C . LEU A 1 73 ? -6.248 -3.091 -2.974 1.00 97.56 73 LEU A C 1
ATOM 549 O O . LEU A 1 73 ? -6.972 -2.431 -2.233 1.00 97.56 73 LEU A O 1
ATOM 553 N N . ALA A 1 74 ? -6.144 -4.408 -2.874 1.00 95.38 74 ALA A N 1
ATOM 554 C CA . ALA A 1 74 ? -6.805 -5.177 -1.840 1.00 95.38 74 ALA A CA 1
ATOM 555 C C . ALA A 1 74 ? -5.918 -5.215 -0.578 1.00 95.38 74 ALA A C 1
ATOM 557 O O . ALA A 1 74 ? -4.843 -5.830 -0.603 1.00 95.38 74 ALA A O 1
ATOM 558 N N . PRO A 1 75 ? -6.346 -4.622 0.553 1.00 91.69 75 PRO A N 1
ATOM 559 C CA . PRO A 1 75 ? -5.581 -4.687 1.793 1.00 91.69 75 PRO A CA 1
ATOM 560 C C . PRO A 1 75 ? -5.403 -6.147 2.236 1.00 91.69 75 PRO A C 1
ATOM 562 O O . PRO A 1 75 ? -6.192 -7.030 1.894 1.00 91.69 75 PRO A O 1
ATOM 565 N N . PHE A 1 76 ? -4.339 -6.420 2.991 1.00 93.75 76 PHE A N 1
ATOM 566 C CA . PHE A 1 76 ? -3.920 -7.755 3.449 1.00 93.75 76 PHE A CA 1
ATOM 567 C C . PHE A 1 76 ? -3.451 -8.730 2.364 1.00 93.75 76 PHE A C 1
ATOM 569 O O . PHE A 1 76 ? -2.780 -9.717 2.688 1.00 93.75 76 PHE A O 1
ATOM 576 N N . ARG A 1 77 ? -3.728 -8.463 1.086 1.00 96.81 77 ARG A N 1
ATOM 577 C CA . ARG A 1 77 ? -3.340 -9.340 -0.018 1.00 96.81 77 ARG A CA 1
ATOM 578 C C . ARG A 1 77 ? -1.983 -8.954 -0.588 1.00 96.81 77 ARG A C 1
ATOM 580 O O . ARG A 1 77 ? -1.627 -7.787 -0.682 1.00 96.81 77 ARG A O 1
ATOM 587 N N . ARG A 1 78 ? -1.220 -9.976 -0.973 1.00 97.31 78 ARG A N 1
ATOM 588 C CA . ARG A 1 78 ? -0.009 -9.812 -1.777 1.00 97.31 78 ARG A CA 1
ATOM 589 C C . ARG A 1 78 ? -0.428 -9.625 -3.233 1.00 97.31 78 ARG A C 1
ATOM 591 O O . ARG A 1 78 ? -1.109 -10.497 -3.771 1.00 97.31 78 ARG A O 1
ATOM 598 N N . GLN A 1 79 ? -0.029 -8.521 -3.851 1.00 97.94 79 GLN A N 1
ATOM 599 C CA . GLN A 1 79 ? -0.346 -8.193 -5.242 1.00 97.94 79 GLN A CA 1
ATOM 600 C C . GLN A 1 79 ? 0.941 -8.014 -6.058 1.00 97.94 79 GLN A C 1
ATOM 602 O O . GLN A 1 79 ? 1.901 -7.464 -5.520 1.00 97.94 79 GLN A O 1
ATOM 607 N N . PRO A 1 80 ? 1.000 -8.485 -7.318 1.00 97.38 80 PRO A N 1
ATOM 608 C CA . PRO A 1 80 ? 2.191 -8.350 -8.161 1.00 97.38 80 PRO A CA 1
ATOM 609 C C . PRO A 1 80 ? 2.628 -6.892 -8.339 1.00 97.38 80 PRO A C 1
ATOM 611 O O . PRO A 1 80 ? 1.787 -6.007 -8.438 1.00 97.38 80 PRO A O 1
ATOM 614 N N . LEU A 1 81 ? 3.926 -6.623 -8.420 1.00 96.38 81 LEU A N 1
ATOM 615 C CA . LEU A 1 81 ? 4.452 -5.274 -8.636 1.00 96.38 81 LEU A CA 1
ATOM 616 C C . LEU A 1 81 ? 5.262 -5.227 -9.935 1.00 96.38 81 LEU A C 1
ATOM 618 O O . LEU A 1 81 ? 6.467 -5.443 -9.942 1.00 96.38 81 LEU A O 1
ATOM 622 N N . GLY A 1 82 ? 4.585 -4.979 -11.052 1.00 94.19 82 GLY A N 1
ATOM 623 C CA . GLY A 1 82 ? 5.233 -4.748 -12.345 1.00 94.19 82 GLY A CA 1
ATOM 624 C C . GLY A 1 82 ? 5.807 -3.335 -12.450 1.00 94.19 82 GLY A C 1
ATOM 625 O O . GLY A 1 82 ? 5.407 -2.442 -11.709 1.00 94.19 82 GLY A O 1
ATOM 626 N N . THR A 1 83 ? 6.705 -3.103 -13.406 1.00 92.69 83 THR A N 1
ATOM 627 C CA . THR A 1 83 ? 7.303 -1.777 -13.669 1.00 92.69 83 THR A CA 1
ATOM 628 C C . THR A 1 83 ? 6.275 -0.720 -14.083 1.00 92.69 83 THR A C 1
ATOM 630 O O . THR A 1 83 ? 6.501 0.475 -13.915 1.00 92.69 83 THR A O 1
ATOM 633 N N . ASP A 1 84 ? 5.122 -1.150 -14.587 1.00 94.44 84 ASP A N 1
ATOM 634 C CA . ASP A 1 84 ? 4.018 -0.310 -15.037 1.00 94.44 84 ASP A CA 1
ATOM 635 C C . ASP A 1 84 ? 2.836 -0.256 -14.052 1.00 94.44 84 ASP A C 1
ATOM 637 O O . ASP A 1 84 ? 1.769 0.264 -14.378 1.00 94.44 84 ASP A O 1
ATOM 641 N N . SER A 1 85 ? 3.005 -0.778 -12.835 1.00 96.56 85 SER A N 1
ATOM 642 C CA . SER A 1 85 ? 1.906 -0.906 -11.878 1.00 96.56 85 SER A CA 1
ATOM 643 C C . SER A 1 85 ? 1.475 0.426 -11.262 1.00 96.56 85 SER A C 1
ATOM 645 O O . SER A 1 85 ? 2.289 1.223 -10.783 1.00 96.56 85 SER A O 1
ATOM 647 N N . ILE A 1 86 ? 0.154 0.616 -11.203 1.00 98.06 86 ILE A N 1
ATOM 648 C CA . ILE A 1 86 ? -0.519 1.693 -10.473 1.00 98.06 86 ILE A CA 1
ATOM 649 C C . ILE A 1 86 ? -1.617 1.065 -9.622 1.00 98.06 86 ILE A C 1
ATOM 651 O O . ILE A 1 86 ? -2.473 0.353 -10.142 1.00 98.06 86 ILE A O 1
ATOM 655 N N . TYR A 1 87 ? -1.619 1.368 -8.331 1.00 98.25 87 TYR A N 1
ATOM 656 C CA . TYR A 1 87 ? -2.597 0.887 -7.366 1.00 98.25 87 TYR A CA 1
ATOM 657 C C . TYR A 1 87 ? -3.348 2.046 -6.716 1.00 98.25 87 TYR A C 1
ATOM 659 O O . TYR A 1 87 ? -2.738 3.063 -6.383 1.00 98.25 87 TYR A O 1
ATOM 667 N N . ARG A 1 88 ? -4.659 1.884 -6.508 1.00 98.12 88 ARG A N 1
ATOM 668 C CA . ARG A 1 88 ? -5.512 2.796 -5.733 1.00 98.12 88 ARG A CA 1
ATOM 669 C C . ARG A 1 88 ? -6.102 2.075 -4.526 1.00 98.12 88 ARG A C 1
ATOM 671 O O . ARG A 1 88 ? -6.551 0.941 -4.656 1.00 98.12 88 ARG A O 1
ATOM 678 N N . TYR A 1 89 ? -6.148 2.739 -3.382 1.00 98.12 89 TYR A N 1
ATOM 679 C CA . TYR A 1 89 ? -6.817 2.262 -2.178 1.00 98.12 89 TYR A CA 1
ATOM 680 C C . TYR A 1 89 ? -7.617 3.402 -1.561 1.00 98.12 89 TYR A C 1
ATOM 682 O O . TYR A 1 89 ? -7.064 4.474 -1.321 1.00 98.12 89 TYR A O 1
ATOM 690 N N . GLU A 1 90 ? -8.896 3.162 -1.287 1.00 98.06 90 GLU A N 1
ATOM 691 C CA . GLU A 1 90 ? -9.701 4.091 -0.502 1.00 98.06 90 GLU A CA 1
ATOM 692 C C . GLU A 1 90 ? -9.416 3.832 0.977 1.00 98.06 90 GLU A C 1
ATOM 694 O O . GLU A 1 90 ? -9.733 2.764 1.499 1.00 98.06 90 GLU A O 1
ATOM 699 N N . VAL A 1 91 ? -8.771 4.786 1.642 1.00 97.12 91 VAL A N 1
ATOM 700 C CA . VAL A 1 91 ? -8.496 4.736 3.076 1.00 97.12 91 VAL A CA 1
ATOM 701 C C . VAL A 1 91 ? -9.790 5.129 3.796 1.00 97.12 91 VAL A C 1
ATOM 703 O O . VAL A 1 91 ? -10.163 6.300 3.746 1.00 97.12 91 VAL A O 1
ATOM 706 N N . PRO A 1 92 ? -10.492 4.196 4.466 1.00 94.44 92 PRO A N 1
ATOM 707 C CA . PRO A 1 92 ? -11.800 4.501 5.041 1.00 94.44 92 PRO A CA 1
ATOM 708 C C . PRO A 1 92 ? -11.685 5.347 6.314 1.00 94.44 92 PRO A C 1
ATOM 710 O O . PRO A 1 92 ? -12.522 6.205 6.581 1.00 94.44 92 PRO A O 1
ATOM 713 N N . GLU A 1 93 ? -10.639 5.108 7.104 1.00 92.94 93 GLU A N 1
ATOM 714 C CA . GLU A 1 93 ? -10.437 5.714 8.414 1.00 92.94 93 GLU A CA 1
ATOM 715 C C . GLU A 1 93 ? -8.972 6.103 8.607 1.00 92.94 93 GLU A C 1
ATOM 717 O O . GLU A 1 93 ? -8.056 5.433 8.107 1.00 92.94 93 GLU A O 1
ATOM 722 N N . ALA A 1 94 ? -8.762 7.177 9.375 1.00 94.88 94 ALA A N 1
ATOM 723 C CA . ALA A 1 94 ? -7.433 7.606 9.774 1.00 94.88 94 ALA A CA 1
ATOM 724 C C . ALA A 1 94 ? -6.752 6.487 10.568 1.00 94.88 94 ALA A C 1
ATOM 726 O O . ALA A 1 94 ? -7.330 5.938 11.506 1.00 94.88 94 ALA A O 1
ATOM 727 N N . GLY A 1 95 ? -5.512 6.159 10.228 1.00 94.88 95 GLY A N 1
ATOM 728 C CA . GLY A 1 95 ? -4.847 5.045 10.879 1.00 94.88 95 GLY A CA 1
ATOM 729 C C . GLY A 1 95 ? -3.414 4.834 10.443 1.00 94.88 95 GLY A C 1
ATOM 730 O O . GLY A 1 95 ? -2.865 5.553 9.608 1.00 94.88 95 GLY A O 1
ATOM 731 N N . ARG A 1 96 ? -2.808 3.814 11.044 1.00 96.25 96 ARG A N 1
ATOM 732 C CA . ARG A 1 96 ? -1.455 3.376 10.720 1.00 96.25 96 ARG A CA 1
ATOM 733 C C . ARG A 1 96 ? -1.543 2.187 9.786 1.00 96.25 96 ARG A C 1
ATOM 735 O O . ARG A 1 96 ? -2.330 1.271 10.012 1.00 96.25 96 ARG A O 1
ATOM 742 N N . TYR A 1 97 ? -0.724 2.193 8.752 1.00 96.56 97 TYR A N 1
ATOM 743 C CA . TYR A 1 97 ? -0.696 1.160 7.733 1.00 96.56 97 TYR A CA 1
ATOM 744 C C . TYR A 1 97 ? 0.750 0.768 7.475 1.00 96.56 97 TYR A C 1
ATOM 746 O O . TYR A 1 97 ? 1.616 1.623 7.350 1.00 96.56 97 TYR A O 1
ATOM 754 N N . ARG A 1 98 ? 1.029 -0.526 7.373 1.00 97.56 98 ARG A N 1
ATOM 755 C CA . ARG A 1 98 ? 2.325 -1.031 6.941 1.00 97.56 98 ARG A CA 1
ATOM 756 C C . ARG A 1 98 ? 2.276 -1.367 5.466 1.00 97.56 98 ARG A C 1
ATOM 758 O O . ARG A 1 98 ? 1.526 -2.253 5.058 1.00 97.56 98 ARG A O 1
ATOM 765 N N . LEU A 1 99 ? 3.089 -0.678 4.682 1.00 98.00 99 LEU A N 1
ATOM 766 C CA . LEU A 1 99 ? 3.341 -1.025 3.294 1.00 98.00 99 LEU A CA 1
ATOM 767 C C . LEU A 1 99 ? 4.572 -1.927 3.246 1.00 98.00 99 LEU A C 1
ATOM 769 O O . LEU A 1 99 ? 5.618 -1.567 3.773 1.00 98.00 99 LEU A O 1
ATOM 773 N N . ILE A 1 100 ? 4.432 -3.102 2.640 1.00 97.56 100 ILE A N 1
ATOM 774 C CA . ILE A 1 100 ? 5.523 -4.052 2.414 1.00 97.56 100 ILE A CA 1
ATOM 775 C C . ILE A 1 100 ? 5.736 -4.162 0.911 1.00 97.56 100 ILE A C 1
ATOM 777 O O . ILE A 1 100 ? 4.765 -4.364 0.178 1.00 97.56 100 ILE A O 1
ATOM 781 N N . VAL A 1 101 ? 6.990 -4.075 0.477 1.00 97.62 101 VAL A N 1
ATOM 782 C CA . VAL A 1 101 ? 7.399 -4.237 -0.921 1.00 97.62 101 VAL A CA 1
ATOM 783 C C . VAL A 1 101 ? 8.474 -5.313 -1.020 1.00 97.62 101 VAL A C 1
ATOM 785 O O . VAL A 1 101 ? 9.428 -5.334 -0.247 1.00 97.62 101 VAL A O 1
ATOM 788 N N . GLU A 1 102 ? 8.297 -6.214 -1.978 1.00 96.31 102 GLU A N 1
ATOM 789 C CA . GLU A 1 102 ? 9.247 -7.250 -2.369 1.00 96.31 102 GLU A CA 1
ATOM 790 C C . GLU A 1 102 ? 9.738 -6.936 -3.790 1.00 96.31 102 GLU A C 1
ATOM 792 O O . GLU A 1 102 ? 8.918 -6.744 -4.688 1.00 96.31 102 GLU A O 1
ATOM 797 N N . THR A 1 103 ? 11.054 -6.879 -4.005 1.00 94.44 103 THR A N 1
ATOM 798 C CA . THR A 1 103 ? 11.697 -6.499 -5.282 1.00 94.44 103 THR A CA 1
ATOM 799 C C . THR A 1 103 ? 12.447 -7.653 -5.959 1.00 94.44 103 THR A C 1
ATOM 801 O O . THR A 1 103 ? 13.096 -7.447 -6.982 1.00 94.44 103 THR A O 1
ATOM 804 N N . GLY A 1 104 ? 12.365 -8.866 -5.401 1.00 90.75 104 GLY A N 1
ATOM 805 C CA . GLY A 1 104 ? 13.069 -10.057 -5.884 1.00 90.75 104 GLY A CA 1
ATOM 806 C C . GLY A 1 104 ? 12.493 -10.663 -7.168 1.00 90.75 104 GLY A C 1
ATOM 807 O O . GLY A 1 104 ? 11.882 -9.992 -7.990 1.00 90.75 104 GLY A O 1
ATOM 808 N N . ALA A 1 105 ? 12.651 -11.978 -7.347 1.00 90.38 105 ALA A N 1
ATOM 809 C CA . ALA A 1 105 ? 12.265 -12.669 -8.588 1.00 90.38 105 ALA A CA 1
ATOM 810 C C . ALA A 1 105 ? 10.762 -12.589 -8.931 1.00 90.38 105 ALA A C 1
ATOM 812 O O . ALA A 1 105 ? 10.381 -12.723 -10.091 1.00 90.38 105 ALA A O 1
ATOM 813 N N . ALA A 1 106 ? 9.907 -12.377 -7.929 1.00 93.62 106 ALA A N 1
ATOM 814 C CA . ALA A 1 106 ? 8.473 -12.178 -8.105 1.00 93.62 106 ALA A CA 1
ATOM 815 C C . ALA A 1 106 ? 8.040 -10.916 -7.348 1.00 93.62 106 ALA A C 1
ATOM 817 O O . ALA A 1 106 ? 7.475 -11.050 -6.255 1.00 93.62 106 ALA A O 1
ATOM 818 N N . PRO A 1 107 ? 8.318 -9.712 -7.884 1.00 96.06 107 PRO A N 1
ATOM 819 C CA . PRO A 1 107 ? 8.060 -8.472 -7.174 1.00 96.06 107 PRO A CA 1
ATOM 820 C C . PRO A 1 107 ? 6.589 -8.334 -6.796 1.00 96.06 107 PRO A C 1
ATOM 822 O O . PRO A 1 107 ? 5.688 -8.705 -7.558 1.00 96.06 107 PRO A O 1
ATOM 825 N N . ALA A 1 108 ? 6.338 -7.819 -5.602 1.00 97.56 108 ALA A N 1
ATOM 826 C CA . ALA A 1 108 ? 4.995 -7.689 -5.068 1.00 97.56 108 ALA A CA 1
ATOM 827 C C . ALA A 1 108 ? 4.906 -6.580 -4.027 1.00 97.56 108 ALA A C 1
ATOM 829 O O . ALA A 1 108 ? 5.904 -6.161 -3.447 1.00 97.56 108 ALA A O 1
ATOM 830 N N . LEU A 1 109 ? 3.683 -6.150 -3.743 1.00 97.88 109 LEU A N 1
ATOM 831 C CA . LEU A 1 109 ? 3.388 -5.279 -2.620 1.00 97.88 109 LEU A CA 1
ATOM 832 C C . LEU A 1 109 ? 2.189 -5.765 -1.818 1.00 97.88 109 LEU A C 1
ATOM 834 O O . LEU A 1 109 ? 1.389 -6.589 -2.272 1.00 97.88 109 LEU A O 1
ATOM 838 N N . ARG A 1 110 ? 2.088 -5.258 -0.593 1.00 98.00 110 ARG A N 1
ATOM 839 C CA . ARG A 1 110 ? 0.964 -5.498 0.307 1.00 98.00 110 ARG A CA 1
ATOM 840 C C . ARG A 1 110 ? 0.805 -4.337 1.276 1.00 98.00 110 ARG A C 1
ATOM 842 O O . ARG A 1 110 ? 1.778 -3.929 1.906 1.00 98.00 110 ARG A O 1
ATOM 849 N N . LEU A 1 111 ? -0.432 -3.884 1.456 1.00 97.88 111 LEU A N 1
ATOM 850 C CA . LEU A 1 111 ? -0.801 -2.903 2.474 1.00 97.88 111 LEU A CA 1
ATOM 851 C C . LEU A 1 111 ? -1.506 -3.598 3.643 1.00 97.88 111 LEU A C 1
ATOM 853 O O . LEU A 1 111 ? -2.449 -4.362 3.441 1.00 97.88 111 LEU A O 1
ATOM 857 N N . LEU A 1 112 ? -1.044 -3.344 4.863 1.00 96.81 112 LEU A N 1
ATOM 858 C CA . LEU A 1 112 ? -1.568 -3.926 6.095 1.00 96.81 112 LEU A CA 1
ATOM 859 C C . LEU A 1 112 ? -2.037 -2.816 7.038 1.00 96.81 112 LEU A C 1
ATOM 861 O O . LEU A 1 112 ? -1.193 -2.107 7.579 1.00 96.81 112 LEU A O 1
ATOM 865 N N . PRO A 1 113 ? -3.341 -2.666 7.294 1.00 94.88 113 PRO A N 1
ATOM 866 C CA . PRO A 1 113 ? -3.819 -1.871 8.419 1.00 94.88 113 PRO A CA 1
ATOM 867 C C . PRO A 1 113 ? -3.197 -2.370 9.731 1.00 94.88 113 PRO A C 1
ATOM 869 O O . PRO A 1 113 ? -3.253 -3.561 10.047 1.00 94.88 113 PRO A O 1
ATOM 872 N N . ILE A 1 114 ? -2.592 -1.466 10.497 1.00 93.12 114 ILE A N 1
ATOM 873 C CA . ILE A 1 114 ? -2.073 -1.742 11.834 1.00 93.12 114 ILE A CA 1
ATOM 874 C C . ILE A 1 114 ? -3.147 -1.303 12.823 1.00 93.12 114 ILE A C 1
ATOM 876 O O . ILE A 1 114 ? -3.435 -0.110 12.947 1.00 93.12 114 ILE A O 1
ATOM 880 N N . LYS A 1 115 ? -3.719 -2.265 13.557 1.00 82.94 115 LYS A N 1
ATOM 881 C CA . LYS A 1 115 ? -4.635 -1.962 14.664 1.00 82.94 115 LYS A CA 1
ATOM 882 C C . LYS A 1 115 ? -3.936 -0.982 15.615 1.00 82.94 115 LYS A C 1
ATOM 884 O O . LYS A 1 115 ? -2.761 -1.169 15.954 1.00 82.94 115 LYS A O 1
ATOM 889 N N . ALA A 1 116 ? -4.635 0.075 16.030 1.00 71.38 116 ALA A N 1
ATOM 890 C CA . ALA A 1 116 ? -4.150 0.911 17.121 1.00 71.38 116 ALA A CA 1
ATOM 891 C C . ALA A 1 116 ? -3.815 0.001 18.310 1.00 71.38 116 ALA A C 1
ATOM 893 O O . ALA A 1 116 ? -4.555 -0.950 18.583 1.00 71.38 116 ALA A O 1
ATOM 894 N N . ALA A 1 117 ? -2.677 0.248 18.965 1.00 63.94 117 ALA A N 1
ATOM 895 C CA . ALA A 1 117 ? -2.398 -0.442 20.215 1.00 63.94 117 ALA A CA 1
ATOM 896 C C . ALA A 1 117 ? -3.598 -0.191 21.132 1.00 63.94 117 ALA A C 1
ATOM 898 O O . ALA A 1 117 ? -4.051 0.953 21.237 1.00 63.94 117 ALA A O 1
ATOM 899 N N . GLU A 1 118 ? -4.158 -1.255 21.710 1.00 61.41 118 GLU A N 1
ATOM 900 C CA . GLU A 1 118 ? -5.178 -1.083 22.737 1.00 61.41 118 GLU A CA 1
ATOM 901 C C . GLU A 1 118 ? -4.581 -0.150 23.793 1.00 61.41 118 GLU A C 1
ATOM 903 O O . GLU A 1 118 ? -3.431 -0.375 24.192 1.00 61.41 118 GLU A O 1
ATOM 908 N N . PRO A 1 119 ? -5.284 0.936 24.172 1.00 62.06 119 PRO A N 1
ATOM 909 C CA . PRO A 1 119 ? -4.809 1.781 25.251 1.00 62.06 119 PRO A CA 1
ATOM 910 C C . PRO A 1 119 ? -4.522 0.859 26.424 1.00 62.06 119 PRO A C 1
ATOM 912 O O . PRO A 1 119 ? -5.354 0.002 26.725 1.00 62.06 119 PRO A O 1
ATOM 915 N N . GLU A 1 120 ? -3.322 0.986 26.993 1.00 59.00 120 GLU A N 1
ATOM 916 C CA . GLU A 1 120 ? -2.855 0.155 28.095 1.00 59.00 120 GLU A CA 1
ATOM 917 C C . GLU A 1 120 ? -3.951 0.173 29.159 1.00 59.00 120 GLU A C 1
ATOM 919 O O . GLU A 1 120 ? -4.191 1.194 29.810 1.00 59.00 120 GLU A O 1
ATOM 924 N N . ALA A 1 121 ? -4.732 -0.909 29.213 1.00 61.19 121 ALA A N 1
ATOM 925 C CA . ALA A 1 121 ? -5.871 -0.970 30.099 1.00 61.19 121 ALA A CA 1
ATOM 926 C C . ALA A 1 121 ? -5.284 -0.828 31.493 1.00 61.19 121 ALA A C 1
ATOM 928 O O . ALA A 1 121 ? -4.409 -1.617 31.860 1.00 61.19 121 ALA A O 1
ATOM 929 N N . ALA A 1 122 ? -5.717 0.204 32.225 1.00 64.62 122 ALA A N 1
ATOM 930 C CA . ALA A 1 122 ? -5.320 0.393 3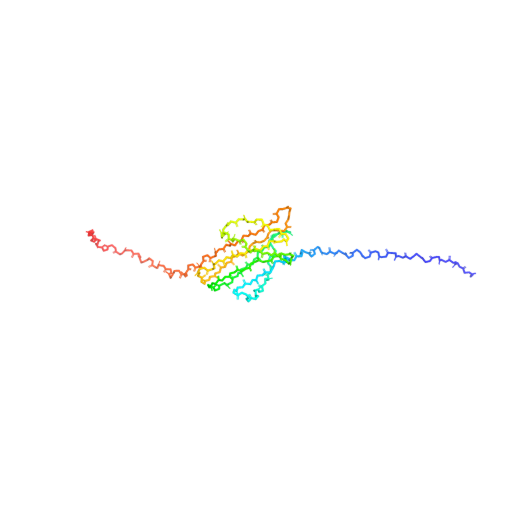3.609 1.00 64.62 122 ALA A CA 1
ATOM 931 C C . ALA A 1 122 ? -5.428 -0.971 34.286 1.00 64.62 122 ALA A C 1
ATOM 933 O O . ALA A 1 122 ? -6.498 -1.587 34.246 1.00 64.62 122 ALA A O 1
ATOM 934 N N . THR A 1 123 ? -4.297 -1.480 34.777 1.00 64.12 123 THR A N 1
ATOM 935 C CA . THR A 1 123 ? -4.197 -2.817 35.350 1.00 64.12 123 THR A CA 1
ATOM 936 C C . THR A 1 123 ? -5.362 -2.992 36.306 1.00 64.12 123 THR A C 1
ATOM 938 O O . THR A 1 123 ? -5.480 -2.264 37.292 1.00 64.12 123 THR A O 1
ATOM 941 N N . ALA A 1 124 ? -6.279 -3.901 35.967 1.00 66.50 124 ALA A N 1
ATOM 942 C CA . ALA A 1 124 ? -7.410 -4.190 36.822 1.00 66.50 124 ALA A CA 1
ATOM 943 C C . ALA A 1 124 ? -6.832 -4.744 38.125 1.00 66.50 124 ALA A C 1
ATOM 945 O O . ALA A 1 124 ? -6.374 -5.884 38.188 1.00 66.50 124 ALA A O 1
ATOM 946 N N . VAL A 1 125 ? -6.778 -3.896 39.152 1.00 73.69 125 VAL A N 1
ATOM 947 C CA . VAL A 1 125 ? -6.376 -4.303 40.491 1.00 73.69 125 VAL A CA 1
ATOM 948 C C . VAL A 1 125 ? -7.515 -5.162 41.018 1.00 73.69 125 VAL A C 1
ATOM 950 O O . VAL A 1 125 ? -8.495 -4.656 41.565 1.00 73.69 125 VAL A O 1
ATOM 953 N N . CYS A 1 126 ? -7.413 -6.472 40.802 1.00 73.62 126 CYS A N 1
ATOM 954 C CA . CYS A 1 126 ? -8.285 -7.440 41.444 1.00 73.62 126 CYS A CA 1
ATOM 955 C C . CYS A 1 126 ? -8.108 -7.282 42.954 1.00 73.62 126 CYS A C 1
ATOM 957 O O . CYS A 1 126 ? -7.059 -7.621 43.503 1.00 73.62 126 CYS A O 1
ATOM 959 N N . LYS A 1 127 ? -9.126 -6.747 43.630 1.00 79.38 127 LYS A N 1
ATOM 960 C CA . LYS A 1 127 ? -9.177 -6.829 45.086 1.00 79.38 127 LYS A CA 1
ATOM 961 C C . LYS A 1 127 ? -9.484 -8.282 45.461 1.00 79.38 127 LYS A C 1
ATOM 963 O O . LYS A 1 127 ? -10.422 -8.845 44.892 1.00 79.38 127 LYS A O 1
ATOM 968 N N . PRO A 1 128 ? -8.717 -8.900 46.375 1.00 80.88 128 PRO A N 1
ATOM 969 C CA . PRO A 1 128 ? -9.097 -10.191 46.926 1.00 80.88 128 PRO A CA 1
ATOM 970 C C . PRO A 1 128 ? -10.486 -10.084 47.570 1.00 80.88 128 PRO A C 1
ATOM 972 O O . PRO A 1 128 ? -10.851 -9.058 48.144 1.00 80.88 128 PRO A O 1
ATOM 975 N N . TRP A 1 129 ? -11.291 -11.129 47.402 1.00 81.38 129 TRP A N 1
ATOM 976 C CA . TRP A 1 129 ? -12.641 -11.192 47.950 1.00 81.38 129 TRP A CA 1
ATOM 977 C C . TRP A 1 129 ? -12.583 -11.512 49.448 1.00 81.38 129 TRP A C 1
ATOM 979 O O . TRP A 1 129 ? -12.029 -12.533 49.844 1.00 81.38 129 TRP A O 1
ATOM 989 N N . GLU A 1 130 ? -13.184 -10.654 50.271 1.00 87.06 130 GLU A N 1
ATOM 990 C CA . GLU A 1 130 ? -13.172 -10.729 51.745 1.00 87.06 130 GLU A CA 1
ATOM 991 C C . GLU A 1 130 ? -14.264 -11.665 52.323 1.00 87.06 130 GLU A C 1
ATOM 993 O O . GLU A 1 130 ? -14.651 -11.543 53.482 1.00 87.06 130 GLU A O 1
ATOM 998 N N . GLY A 1 131 ? -14.822 -12.582 51.520 1.00 81.75 131 GLY A N 1
ATOM 999 C CA . GLY A 1 131 ? -15.814 -13.566 51.987 1.00 81.75 131 GLY A CA 1
ATOM 1000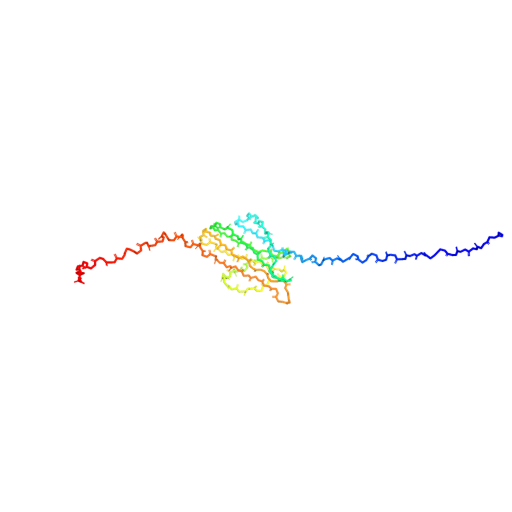 C C . GLY A 1 131 ? -17.242 -13.036 52.197 1.00 81.75 131 GLY A C 1
ATOM 1001 O O . GLY A 1 131 ? -18.031 -13.661 52.904 1.00 81.75 131 GLY A O 1
ATOM 1002 N N . GLY A 1 132 ? -17.599 -11.895 51.598 1.00 83.00 132 GLY A N 1
ATOM 1003 C CA . GLY A 1 132 ? -18.971 -11.369 51.628 1.00 83.00 132 GLY A CA 1
ATOM 1004 C C . GLY A 1 132 ? -19.941 -12.203 50.782 1.00 83.00 132 GLY A C 1
ATOM 1005 O O . GLY A 1 132 ? -19.558 -12.695 49.723 1.00 83.00 132 GLY A O 1
ATOM 1006 N N . ALA A 1 133 ? -21.194 -12.347 51.227 1.00 80.38 133 ALA A N 1
ATOM 1007 C CA . ALA A 1 133 ? -22.220 -13.104 50.508 1.00 80.38 133 ALA A CA 1
ATOM 1008 C C . ALA A 1 133 ? -22.400 -12.592 49.066 1.00 80.38 133 ALA A C 1
ATOM 1010 O O . ALA A 1 133 ? -22.495 -11.387 48.834 1.00 80.38 133 ALA A O 1
ATOM 1011 N N . VAL A 1 134 ? -22.442 -13.517 48.106 1.00 81.50 134 VAL A N 1
ATOM 1012 C CA . VAL A 1 134 ? -22.708 -13.217 46.695 1.00 81.50 134 VAL A CA 1
ATOM 1013 C C . VAL A 1 134 ? -24.181 -13.500 46.434 1.00 81.50 134 VAL A C 1
ATOM 1015 O O . VAL A 1 134 ? -24.608 -14.652 46.500 1.00 81.50 134 VAL A O 1
ATOM 1018 N N . GLU A 1 135 ? -24.959 -12.458 46.149 1.00 70.31 135 GLU A N 1
ATOM 1019 C CA . GLU A 1 135 ? -26.307 -12.629 45.611 1.00 70.31 135 GLU A CA 1
ATOM 1020 C C . GLU A 1 135 ? -26.212 -12.957 44.119 1.00 70.31 135 GLU A C 1
ATOM 1022 O O . GLU A 1 135 ? -25.603 -12.225 43.338 1.00 70.31 135 GLU A O 1
ATOM 1027 N N . LEU A 1 136 ? -26.799 -14.088 43.736 1.00 65.75 136 LEU A N 1
ATOM 1028 C CA . LEU A 1 136 ? -27.007 -14.464 42.344 1.00 65.75 136 LEU A CA 1
ATOM 1029 C C . LEU A 1 136 ? -28.408 -13.981 41.951 1.00 65.75 136 LEU A C 1
ATOM 1031 O O . LEU A 1 136 ? -29.387 -14.427 42.551 1.00 65.75 136 LEU A O 1
ATOM 1035 N N . ALA A 1 137 ? -28.476 -13.055 40.994 1.00 61.22 137 ALA A N 1
ATOM 1036 C CA . ALA A 1 137 ? -29.717 -12.615 40.353 1.00 61.22 137 ALA A CA 1
ATOM 1037 C C . ALA A 1 137 ? -30.068 -13.510 39.157 1.00 61.22 137 ALA A C 1
ATOM 1039 O O . ALA A 1 137 ? -29.121 -13.967 38.471 1.00 61.22 137 ALA A O 1
#

Secondary structure (DSSP, 8-state):
----PPP---------------PPP--EEEETTEEEP---EEEETTEEEEEEEE-SEEEEEE-TT--SPPEEP-TTS-EE--TT-EEEEEE-SSEEEEEEEE-SSS-EEEEEEEPPPPP-------PPP--------

Radius of gyration: 28.09 Å; chains: 1; bounding box: 109×29×70 Å

Foldseek 3Di:
DDDDDDDDPPPPPPPPPPDPPLDDDQKWKDFVNHTDDDDWDDPDSFKIKDKDFDAFGKMKIAAPQADDDADEADAPDKAFDDNRHMYIYGDHHGAIKMWMWGRPPGTTIHIYTDPDDDDPPPPPPDDPDPPDDDDDD

pLDDT: mean 84.54, std 16.85, range [40.56, 98.5]

Sequence (137 aa):
MRAHRLPALSLLLGLTLALPVLADPELAARLDGQPLPLNWNALASDRYDIELSLAPGQLQLRMPQASGEAVELAPFRRQPLGTDSIYRYEVPEAGRYRLIVETGAAPALRLLPIKAAEPEAATAVCKPWEGGAVELA

Organism: Stutzerimonas stutzeri (NCBI:txid316)